Protein AF-A0A136HM02-F1 (afdb_monomer_lite)

Sequence (101 aa):
MSRTKRNQKPLNEQNREVMLSDSDINNIIVNGAQISLMKLRRARSTDAQLCYYAEIGVYLEVSLSRGAGITEETLKSLEEIHRIATHEYMDTRKLEAIADN

Radius of gyration: 21.46 Å; chains: 1; bounding box: 31×62×58 Å

Secondary structure (DSSP, 8-state):
----------HHHHT------HHHHHHHHHHHHHHHHHHHHH--SHHHHHHHHHHHHHHHHHHTSTTS---HHHHHHHHHHHHHHHHHHHHHHHHHHHHT-

Foldseek 3Di:
DDDPDPPDPPPVPPPPPPPCDLVNLLVVLLVQLVVLLVQLVVDPDLVSVVVSLVSLVVSLVVLVDPPSSRDPVSNVSSVVSNVVSVVSSVVVVVVVVVVVD

pLDDT: mean 84.57, std 17.79, range [38.09, 98.75]

Structure (mmCIF, N/CA/C/O backbone):
data_AF-A0A136HM02-F1
#
_entry.id   AF-A0A136HM02-F1
#
loop_
_atom_site.group_PDB
_atom_site.id
_atom_site.type_symbol
_atom_site.label_atom_id
_atom_site.label_alt_id
_atom_site.label_comp_id
_atom_site.label_asym_id
_atom_site.label_entity_id
_atom_site.label_seq_id
_atom_site.pdbx_PDB_ins_code
_atom_site.Cartn_x
_atom_site.Cartn_y
_atom_site.Cartn_z
_atom_site.occupancy
_atom_site.B_iso_or_equiv
_atom_site.auth_seq_id
_atom_site.auth_comp_id
_atom_site.auth_asym_id
_atom_site.auth_atom_id
_atom_site.pdbx_PDB_model_num
ATOM 1 N N . MET A 1 1 ? -15.406 -55.090 31.963 1.00 38.09 1 MET A N 1
ATOM 2 C CA . MET A 1 1 ? -14.536 -53.915 32.198 1.00 38.09 1 MET A CA 1
ATOM 3 C C . MET A 1 1 ? -14.415 -53.125 30.901 1.00 38.09 1 MET A C 1
ATOM 5 O O . MET A 1 1 ? -13.690 -53.552 30.014 1.00 38.09 1 MET A O 1
ATOM 9 N N . SER A 1 2 ? -15.179 -52.038 30.748 1.00 41.62 2 SER A N 1
ATOM 10 C CA . SER A 1 2 ? -15.193 -51.226 29.521 1.00 41.62 2 SER A CA 1
ATOM 11 C C . SER A 1 2 ? -14.287 -50.006 29.702 1.00 41.62 2 SER A C 1
ATOM 13 O O . SER A 1 2 ? -14.500 -49.206 30.611 1.00 41.62 2 SER A O 1
ATOM 15 N N . ARG A 1 3 ? -13.229 -49.896 28.889 1.00 48.31 3 ARG A N 1
ATOM 16 C CA . ARG A 1 3 ? -12.305 -48.750 28.879 1.00 48.31 3 ARG A CA 1
ATOM 17 C C . ARG A 1 3 ? -12.975 -47.590 28.143 1.00 48.31 3 ARG A C 1
ATOM 19 O O . ARG A 1 3 ? -12.990 -47.559 26.916 1.00 48.31 3 ARG A O 1
ATOM 26 N N . THR A 1 4 ? -13.504 -46.629 28.892 1.00 49.28 4 THR A N 1
ATOM 27 C CA . THR A 1 4 ? -13.985 -45.350 28.359 1.00 49.28 4 THR A CA 1
ATOM 28 C C . THR A 1 4 ? -12.823 -44.609 27.693 1.00 49.28 4 THR A C 1
ATOM 30 O O . THR A 1 4 ? -11.908 -44.128 28.366 1.00 49.28 4 THR A O 1
ATOM 33 N N . LYS A 1 5 ? -12.832 -44.536 26.356 1.00 49.72 5 LYS A N 1
ATOM 34 C CA . LYS A 1 5 ? -11.928 -43.676 25.585 1.00 49.72 5 LYS A CA 1
ATOM 35 C C . LYS A 1 5 ? -12.274 -42.221 25.910 1.00 49.72 5 LYS A C 1
ATOM 37 O O . LYS A 1 5 ? -13.334 -41.734 25.532 1.00 49.72 5 LYS A O 1
ATOM 42 N N . ARG A 1 6 ? -11.393 -41.537 26.642 1.00 54.59 6 ARG A N 1
ATOM 43 C CA . ARG A 1 6 ? -11.451 -40.082 26.812 1.00 54.59 6 ARG A CA 1
ATOM 44 C C . ARG A 1 6 ? -11.216 -39.444 25.442 1.00 54.59 6 ARG A C 1
ATOM 46 O O . ARG A 1 6 ? -10.116 -39.549 24.910 1.00 54.59 6 ARG A O 1
ATOM 53 N N . ASN A 1 7 ? -12.240 -38.790 24.897 1.00 55.88 7 ASN A N 1
ATOM 54 C CA . ASN A 1 7 ? -12.107 -37.829 23.802 1.00 55.88 7 ASN A CA 1
ATOM 55 C C . ASN A 1 7 ? -11.298 -36.628 24.311 1.00 55.88 7 ASN A C 1
ATOM 57 O O . ASN A 1 7 ? -11.856 -35.617 24.730 1.00 55.88 7 ASN A O 1
ATOM 61 N N . GLN A 1 8 ? -9.974 -36.756 24.338 1.00 58.56 8 GLN A N 1
ATOM 62 C CA . GLN A 1 8 ? -9.097 -35.601 24.459 1.00 58.56 8 GLN A CA 1
ATOM 63 C C . GLN A 1 8 ? -9.035 -34.957 23.077 1.00 58.56 8 GLN A C 1
ATOM 65 O O . GLN A 1 8 ? -8.455 -35.526 22.153 1.00 58.56 8 GLN A O 1
ATOM 70 N N . LYS A 1 9 ? -9.687 -33.798 22.926 1.00 56.78 9 LYS A N 1
ATOM 71 C CA . LYS A 1 9 ? -9.469 -32.930 21.765 1.00 56.78 9 LYS A CA 1
ATOM 72 C C . LYS A 1 9 ? -7.958 -32.679 21.628 1.00 56.78 9 LYS A C 1
ATOM 74 O O . LYS A 1 9 ? -7.297 -32.496 22.655 1.00 56.78 9 LYS A O 1
ATOM 79 N N . PRO A 1 10 ? -7.393 -32.703 20.411 1.00 59.25 10 PRO A N 1
ATOM 80 C CA . PRO A 1 10 ? -5.974 -32.438 20.216 1.00 59.25 10 PRO A CA 1
ATOM 81 C C . PRO A 1 10 ? -5.625 -31.039 20.748 1.00 59.25 10 PRO A C 1
ATOM 83 O O . PRO A 1 10 ? -6.377 -30.089 20.541 1.00 59.25 10 PRO A O 1
ATOM 86 N N . LEU A 1 11 ? -4.462 -30.901 21.398 1.00 56.66 11 LEU A N 1
ATOM 87 C CA . LEU A 1 11 ? -3.937 -29.635 21.955 1.00 56.66 11 LEU A CA 1
ATOM 88 C C . LEU A 1 11 ? -3.985 -28.458 20.955 1.00 56.66 11 LEU A C 1
ATOM 90 O O . LEU A 1 11 ? -4.084 -27.301 21.349 1.00 56.66 11 LEU A O 1
ATOM 94 N N . ASN A 1 12 ? -3.976 -28.759 19.653 1.00 58.25 12 ASN A N 1
ATOM 95 C CA . ASN A 1 12 ? -4.029 -27.803 18.545 1.00 58.25 12 ASN A CA 1
ATOM 96 C C . ASN A 1 12 ? -5.416 -27.142 18.317 1.00 58.25 12 ASN A C 1
ATOM 98 O O . ASN A 1 12 ? -5.570 -26.259 17.471 1.00 58.25 12 ASN A O 1
ATOM 102 N N . GLU A 1 13 ? -6.456 -27.584 19.027 1.00 56.28 13 GLU A N 1
ATOM 103 C CA . GLU A 1 13 ? -7.802 -26.987 18.981 1.00 56.28 13 GLU A CA 1
ATOM 104 C C . GLU A 1 13 ? -8.139 -26.160 20.226 1.00 56.28 13 GLU A C 1
ATOM 106 O O . GLU A 1 13 ? -9.068 -25.363 20.186 1.00 56.28 13 GLU A O 1
ATOM 111 N N . GLN A 1 14 ? -7.392 -26.3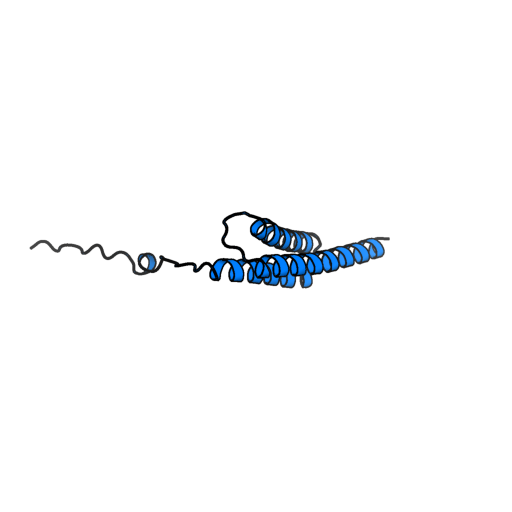18 21.324 1.00 56.47 14 GLN A N 1
ATOM 112 C CA . GLN A 1 14 ? -7.698 -25.669 22.606 1.00 56.47 14 GLN A CA 1
ATOM 113 C C . GLN A 1 14 ? -7.123 -24.248 22.734 1.00 56.47 14 GLN A C 1
ATOM 115 O O . GLN A 1 14 ? -7.588 -23.493 23.575 1.00 56.47 14 GLN A O 1
ATOM 120 N N . ASN A 1 15 ? -6.172 -23.866 21.874 1.00 53.47 15 ASN A N 1
ATOM 121 C CA . ASN A 1 15 ? -5.491 -22.561 21.899 1.00 53.47 15 ASN A CA 1
ATOM 122 C C . ASN A 1 15 ? -5.826 -21.670 20.688 1.00 53.47 15 ASN A C 1
ATOM 124 O O . ASN A 1 15 ? -5.026 -20.823 20.302 1.00 53.47 15 ASN A O 1
ATOM 128 N N . ARG A 1 16 ? -6.980 -21.877 20.039 1.00 55.88 16 ARG A N 1
ATOM 129 C CA . ARG A 1 16 ? -7.426 -21.057 18.895 1.00 55.88 16 ARG A CA 1
ATOM 130 C C . ARG A 1 16 ? -8.470 -20.001 19.258 1.00 55.88 16 ARG A C 1
ATOM 132 O O . ARG A 1 16 ? -9.188 -19.528 18.388 1.00 55.88 16 ARG A O 1
ATOM 139 N N . GLU A 1 17 ? -8.522 -19.581 20.516 1.00 54.69 17 GLU A N 1
ATOM 140 C CA . GLU A 1 17 ? -9.086 -18.272 20.846 1.00 54.69 17 GLU A CA 1
ATOM 141 C C . GLU A 1 17 ? -7.968 -17.239 20.722 1.00 54.69 17 GLU A C 1
ATOM 143 O O . GLU A 1 17 ? -7.263 -16.926 21.678 1.00 54.69 17 GLU A O 1
ATOM 148 N N . VAL A 1 18 ? -7.761 -16.739 19.502 1.00 55.84 18 VAL A N 1
ATOM 149 C CA . VAL A 1 18 ? -6.993 -15.507 19.320 1.00 55.84 18 VAL A CA 1
ATOM 150 C C . VAL A 1 18 ? -7.906 -14.386 19.809 1.00 55.84 18 VAL A C 1
ATOM 152 O O . VAL A 1 18 ? -8.781 -13.937 19.070 1.00 55.84 18 VAL A O 1
ATOM 155 N N . MET A 1 19 ? -7.752 -13.964 21.067 1.00 52.44 19 MET A N 1
ATOM 156 C CA . MET A 1 19 ? -8.251 -12.656 21.493 1.00 52.44 19 MET A CA 1
ATOM 157 C C . MET A 1 19 ? -7.425 -11.612 20.742 1.00 52.44 19 MET A C 1
ATOM 159 O O . MET A 1 19 ? -6.407 -11.151 21.247 1.00 52.44 19 MET A O 1
ATOM 163 N N . LEU A 1 20 ? -7.826 -11.301 19.508 1.00 54.62 20 LEU A N 1
ATOM 164 C CA . LEU A 1 20 ? -7.353 -10.108 18.823 1.00 54.62 20 LEU A CA 1
ATOM 165 C C . LEU A 1 20 ? -7.875 -8.936 19.648 1.00 54.62 20 LEU A C 1
ATOM 167 O O . LEU A 1 20 ? -9.076 -8.671 19.675 1.00 54.62 20 LEU A O 1
ATOM 171 N N . SER A 1 21 ? -6.988 -8.290 20.391 1.00 60.97 21 SER A N 1
ATOM 172 C CA . SER A 1 21 ? -7.283 -6.979 20.945 1.00 60.97 21 SER A CA 1
ATOM 173 C C . SER A 1 21 ? -7.497 -5.997 19.787 1.00 60.97 21 SER A C 1
ATOM 175 O O . SER A 1 21 ? -6.921 -6.169 18.712 1.00 60.97 21 SER A O 1
ATOM 177 N N . ASP A 1 22 ? -8.271 -4.929 19.988 1.00 57.44 22 ASP A N 1
ATOM 178 C CA . ASP A 1 22 ? -8.440 -3.873 18.971 1.00 57.44 22 ASP A CA 1
ATOM 179 C C . ASP A 1 22 ? -7.092 -3.250 18.531 1.00 57.44 22 ASP A C 1
ATOM 181 O O . ASP A 1 22 ? -6.971 -2.681 17.447 1.00 57.44 22 ASP A O 1
ATOM 185 N N . SER A 1 23 ? -6.031 -3.393 19.336 1.00 62.06 23 SER A N 1
ATOM 186 C CA . SER A 1 23 ? -4.669 -2.990 18.964 1.00 62.06 23 SER A CA 1
ATOM 187 C C . SER A 1 23 ? -4.043 -3.903 17.903 1.00 62.06 23 SER A C 1
ATOM 189 O O . SER A 1 23 ? -3.236 -3.433 17.098 1.00 62.06 23 SER A O 1
ATOM 191 N N . ASP A 1 24 ? -4.419 -5.181 17.856 1.00 80.50 24 ASP A N 1
ATOM 192 C CA . ASP A 1 24 ? -3.784 -6.161 16.977 1.00 80.50 24 ASP A CA 1
ATOM 193 C C . ASP A 1 24 ? -4.105 -5.891 15.512 1.00 80.50 24 ASP A C 1
ATOM 195 O O . ASP A 1 24 ? -3.204 -5.949 14.679 1.00 80.50 24 ASP A O 1
ATOM 199 N N . ILE A 1 25 ? -5.347 -5.517 15.181 1.00 89.44 25 ILE A N 1
ATOM 200 C CA . ILE A 1 25 ? -5.713 -5.233 13.786 1.00 89.44 25 ILE A CA 1
ATOM 201 C C . ILE A 1 25 ? -4.939 -4.036 13.228 1.00 89.44 25 ILE A C 1
ATOM 203 O O . ILE A 1 25 ? -4.399 -4.118 12.127 1.00 89.44 25 ILE A O 1
ATOM 207 N N . ASN A 1 26 ? -4.820 -2.964 14.014 1.00 92.75 26 ASN A N 1
ATOM 208 C CA . ASN A 1 26 ? -4.093 -1.752 13.650 1.00 92.75 26 ASN A CA 1
ATOM 209 C C . ASN A 1 26 ? -2.616 -2.062 13.360 1.00 92.75 26 ASN A C 1
ATOM 211 O O . ASN A 1 26 ? -2.091 -1.706 12.304 1.00 92.75 26 ASN A O 1
ATOM 215 N N . ASN A 1 27 ? -1.975 -2.832 14.242 1.00 93.62 27 ASN A N 1
ATOM 216 C CA . ASN A 1 27 ? -0.598 -3.277 14.045 1.00 93.62 27 ASN A CA 1
ATOM 217 C C . ASN A 1 27 ? -0.455 -4.201 12.825 1.00 93.62 27 ASN A C 1
ATOM 219 O O . ASN A 1 27 ? 0.484 -4.052 12.046 1.00 93.62 27 ASN A O 1
ATOM 223 N N . ILE A 1 28 ? -1.377 -5.150 12.633 1.00 93.38 28 ILE A N 1
ATOM 224 C CA . ILE A 1 28 ? -1.340 -6.110 11.520 1.00 93.38 28 ILE A CA 1
ATOM 225 C C . ILE A 1 28 ? -1.384 -5.387 10.173 1.00 93.38 28 ILE A C 1
ATOM 227 O O . ILE A 1 28 ? -0.567 -5.693 9.301 1.00 93.38 28 ILE A O 1
ATOM 231 N N . ILE A 1 29 ? -2.297 -4.429 9.992 1.00 95.12 29 ILE A N 1
ATOM 232 C CA . ILE A 1 29 ? -2.456 -3.760 8.694 1.00 95.12 29 ILE A CA 1
ATOM 233 C C . ILE A 1 29 ? -1.314 -2.786 8.398 1.00 95.12 29 ILE A C 1
ATOM 235 O O . ILE A 1 29 ? -0.832 -2.760 7.266 1.00 95.12 29 ILE A O 1
ATOM 239 N N . VAL A 1 30 ? -0.808 -2.057 9.402 1.00 97.25 30 VAL A N 1
ATOM 240 C CA . VAL A 1 30 ? 0.368 -1.185 9.225 1.00 97.25 30 VAL A CA 1
ATOM 241 C C . VAL A 1 30 ? 1.598 -2.015 8.876 1.00 97.25 30 VAL A C 1
ATOM 243 O O . VAL A 1 30 ? 2.291 -1.712 7.904 1.00 97.25 30 VAL A O 1
ATOM 246 N N . ASN A 1 31 ? 1.847 -3.102 9.611 1.00 97.38 31 ASN A N 1
ATOM 247 C CA . ASN A 1 31 ? 2.977 -3.989 9.338 1.00 97.38 31 ASN A CA 1
ATOM 248 C C . ASN A 1 31 ? 2.854 -4.644 7.955 1.00 97.38 31 ASN A C 1
ATOM 250 O O . ASN A 1 31 ? 3.843 -4.735 7.228 1.00 97.38 31 ASN A O 1
ATOM 254 N N . GLY A 1 32 ? 1.646 -5.064 7.566 1.00 97.75 32 GLY A N 1
ATOM 255 C CA . GLY A 1 32 ? 1.363 -5.585 6.230 1.00 97.75 32 GLY A CA 1
ATOM 256 C C . GLY A 1 32 ? 1.727 -4.582 5.134 1.00 97.75 32 GLY A C 1
ATOM 257 O O . GLY A 1 32 ? 2.513 -4.905 4.242 1.00 97.75 32 GLY A O 1
ATOM 258 N N . ALA A 1 33 ? 1.257 -3.339 5.257 1.00 98.50 33 ALA A N 1
ATOM 259 C CA . ALA A 1 33 ? 1.557 -2.275 4.303 1.00 98.50 33 ALA A CA 1
ATOM 260 C C . ALA A 1 33 ? 3.062 -1.956 4.231 1.00 98.50 33 ALA A C 1
ATOM 262 O O . ALA A 1 33 ? 3.613 -1.795 3.141 1.00 98.50 33 ALA A O 1
ATOM 263 N N . GLN A 1 34 ? 3.762 -1.934 5.370 1.00 98.56 34 GLN A N 1
ATOM 264 C CA . GLN A 1 34 ? 5.218 -1.754 5.409 1.00 98.56 34 GLN A CA 1
ATOM 265 C C . GLN A 1 34 ? 5.969 -2.903 4.721 1.00 98.56 34 GLN A C 1
ATOM 267 O O . GLN A 1 34 ? 6.946 -2.665 4.006 1.00 98.56 34 GLN A O 1
ATOM 272 N N . ILE A 1 35 ? 5.521 -4.149 4.901 1.00 98.62 35 ILE A N 1
ATOM 273 C CA . ILE A 1 35 ? 6.101 -5.312 4.221 1.00 98.62 35 ILE A CA 1
ATOM 274 C C . ILE A 1 35 ? 5.897 -5.205 2.710 1.00 98.62 35 ILE A C 1
ATOM 276 O O . ILE A 1 35 ? 6.864 -5.382 1.965 1.00 98.62 35 ILE A O 1
ATOM 280 N N . SER A 1 36 ? 4.687 -4.886 2.247 1.00 98.69 36 SER A N 1
ATOM 281 C CA . SER A 1 36 ? 4.420 -4.700 0.817 1.00 98.69 36 SER A CA 1
ATOM 282 C C . SER A 1 36 ? 5.230 -3.532 0.241 1.00 98.69 36 SER A C 1
ATOM 284 O O . SER A 1 36 ? 5.804 -3.682 -0.835 1.00 98.69 36 SER A O 1
ATOM 286 N N . LEU A 1 37 ? 5.434 -2.435 0.983 1.00 98.75 37 LEU A N 1
ATOM 287 C CA . LEU A 1 37 ? 6.334 -1.344 0.572 1.00 98.75 37 LEU A CA 1
ATOM 288 C C . LEU A 1 37 ? 7.793 -1.809 0.438 1.00 98.75 37 LEU A C 1
ATOM 290 O O . LEU A 1 37 ? 8.466 -1.507 -0.548 1.00 98.75 37 LEU A O 1
ATOM 294 N N . MET A 1 38 ? 8.302 -2.590 1.393 1.00 98.56 38 MET A N 1
ATOM 295 C CA . MET A 1 38 ? 9.645 -3.169 1.276 1.00 98.56 38 MET A CA 1
ATOM 296 C C . MET A 1 38 ? 9.772 -4.097 0.063 1.00 98.56 38 MET A C 1
ATOM 298 O O . MET A 1 38 ? 10.834 -4.146 -0.562 1.00 98.56 38 MET A O 1
ATOM 302 N N . LYS A 1 39 ? 8.712 -4.841 -0.271 1.00 98.38 39 LYS A N 1
ATOM 303 C CA . LYS A 1 39 ? 8.686 -5.705 -1.454 1.00 98.38 39 LYS A CA 1
ATOM 304 C C . LYS A 1 39 ? 8.619 -4.895 -2.749 1.00 98.38 39 LYS A C 1
ATOM 306 O O . LYS A 1 39 ? 9.372 -5.219 -3.663 1.00 98.38 39 LYS A O 1
ATOM 311 N N . LEU A 1 40 ? 7.825 -3.822 -2.798 1.00 98.19 40 LEU A N 1
ATOM 312 C CA . LEU A 1 40 ? 7.769 -2.875 -3.918 1.00 98.19 40 LEU A CA 1
ATOM 313 C C . LEU A 1 40 ? 9.169 -2.349 -4.254 1.00 98.19 40 LEU A C 1
ATOM 315 O O . LEU A 1 40 ? 9.630 -2.506 -5.381 1.00 98.19 40 LEU A O 1
ATOM 319 N N . ARG A 1 41 ? 9.895 -1.850 -3.247 1.00 97.38 41 ARG A N 1
ATOM 320 C CA . ARG A 1 41 ? 11.270 -1.330 -3.385 1.00 97.38 41 ARG A CA 1
ATOM 321 C C . ARG A 1 41 ? 12.278 -2.340 -3.928 1.00 97.38 41 ARG A C 1
ATOM 323 O O . ARG A 1 41 ? 13.296 -1.961 -4.498 1.00 97.38 41 ARG A O 1
ATOM 330 N N . ARG A 1 42 ? 12.047 -3.633 -3.689 1.00 96.94 42 ARG A N 1
ATOM 331 C CA . ARG A 1 42 ? 12.950 -4.720 -4.104 1.00 96.94 42 ARG A CA 1
ATOM 332 C C . ARG A 1 42 ? 12.533 -5.370 -5.419 1.00 96.94 42 ARG A C 1
ATOM 334 O O . ARG A 1 42 ? 13.329 -6.108 -6.002 1.00 96.94 42 ARG A O 1
ATOM 341 N N . ALA A 1 43 ? 11.299 -5.152 -5.861 1.00 97.00 43 ALA A N 1
ATOM 342 C CA . ALA A 1 43 ? 10.763 -5.766 -7.058 1.00 97.00 43 ALA A CA 1
ATOM 343 C C . ALA A 1 43 ? 11.458 -5.210 -8.305 1.00 97.00 43 ALA A C 1
ATOM 345 O O . ALA A 1 43 ? 11.597 -4.001 -8.475 1.00 97.00 43 ALA A O 1
ATOM 346 N N . ARG A 1 44 ? 11.893 -6.122 -9.181 1.00 90.88 44 ARG A N 1
ATOM 347 C CA . ARG A 1 44 ? 12.559 -5.784 -10.449 1.00 90.88 44 ARG A CA 1
ATOM 348 C C . ARG A 1 44 ? 11.666 -5.926 -11.672 1.00 90.88 44 ARG A C 1
ATOM 350 O O . ARG A 1 44 ? 12.031 -5.427 -12.725 1.00 90.88 44 ARG A O 1
ATOM 357 N N . SER A 1 45 ? 10.548 -6.639 -11.550 1.00 93.69 45 SER A N 1
ATOM 358 C CA . SER A 1 45 ? 9.562 -6.736 -12.620 1.00 93.69 45 SER A CA 1
ATOM 359 C C . SER A 1 45 ? 8.422 -5.758 -12.380 1.00 93.69 45 SER A C 1
ATOM 361 O O . SER A 1 45 ? 7.957 -5.592 -11.248 1.00 93.69 45 SER A O 1
ATOM 363 N N . THR A 1 46 ? 7.945 -5.175 -13.473 1.00 91.12 46 THR A N 1
ATOM 364 C CA . THR A 1 46 ? 6.772 -4.302 -13.516 1.00 91.12 46 THR A CA 1
ATOM 365 C C . THR A 1 46 ? 5.555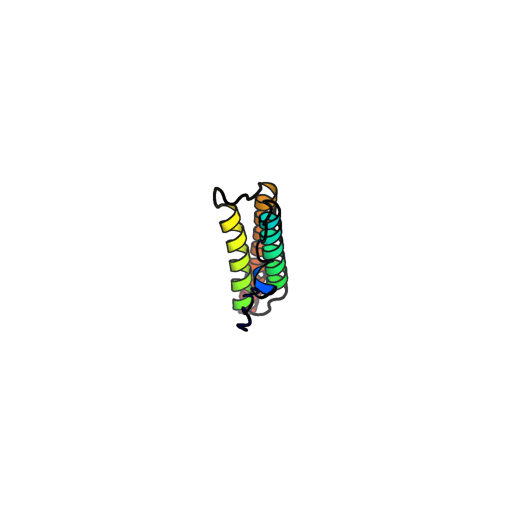 -4.926 -12.847 1.00 91.12 46 THR A C 1
ATOM 367 O O . THR A 1 46 ? 4.928 -4.292 -12.002 1.00 91.12 46 THR A O 1
ATOM 370 N N . ASP A 1 47 ? 5.258 -6.188 -13.160 1.00 95.19 47 ASP A N 1
ATOM 371 C CA . ASP A 1 47 ? 4.085 -6.873 -12.614 1.00 95.19 47 ASP A CA 1
ATOM 372 C C . ASP A 1 47 ? 4.190 -7.059 -11.100 1.00 95.19 47 ASP A C 1
ATOM 374 O O . ASP A 1 47 ? 3.222 -6.838 -10.378 1.00 95.19 47 ASP A O 1
ATOM 378 N N . ALA A 1 48 ? 5.377 -7.405 -10.586 1.00 97.00 48 ALA A N 1
ATOM 379 C CA . ALA A 1 48 ? 5.568 -7.540 -9.146 1.00 97.00 48 ALA A CA 1
ATOM 380 C C . ALA A 1 48 ? 5.433 -6.185 -8.441 1.00 97.00 48 ALA A C 1
ATOM 382 O O . ALA A 1 48 ? 4.809 -6.110 -7.385 1.00 97.00 48 ALA A O 1
ATOM 383 N N . GLN A 1 49 ? 5.976 -5.116 -9.030 1.00 96.94 49 GLN A N 1
ATOM 384 C CA . GLN A 1 49 ? 5.798 -3.763 -8.506 1.00 96.94 49 GLN A CA 1
ATOM 385 C C . GLN A 1 49 ? 4.319 -3.368 -8.471 1.00 96.94 49 GLN A C 1
ATOM 387 O O . GLN A 1 49 ? 3.846 -2.894 -7.442 1.00 96.94 49 GLN A O 1
ATOM 392 N N . LEU A 1 50 ? 3.574 -3.622 -9.550 1.00 96.75 50 LEU A N 1
ATOM 393 C CA . LEU A 1 50 ? 2.139 -3.350 -9.608 1.00 96.75 50 LEU A CA 1
ATOM 394 C C . LEU A 1 50 ? 1.371 -4.143 -8.540 1.00 96.75 50 LEU A C 1
ATOM 396 O O . LEU A 1 50 ? 0.539 -3.565 -7.845 1.00 96.75 50 LEU A O 1
ATOM 400 N N . CYS A 1 51 ? 1.678 -5.431 -8.362 1.00 98.25 51 CYS A N 1
ATOM 401 C CA . CYS A 1 51 ? 1.058 -6.261 -7.330 1.00 98.25 51 CYS A CA 1
ATOM 402 C C . CYS A 1 51 ? 1.299 -5.704 -5.922 1.00 98.25 51 CYS A C 1
ATOM 404 O O . CYS A 1 51 ? 0.347 -5.532 -5.166 1.00 98.25 51 CYS A O 1
ATOM 406 N N . TYR A 1 52 ? 2.545 -5.377 -5.566 1.00 98.50 52 TYR A N 1
ATOM 407 C CA . TYR A 1 52 ? 2.849 -4.850 -4.231 1.00 98.50 52 TYR A CA 1
ATOM 408 C C . TYR A 1 52 ? 2.290 -3.443 -4.010 1.00 98.50 52 TYR A C 1
ATOM 410 O O . TYR A 1 52 ? 1.860 -3.128 -2.904 1.00 98.50 52 TYR A O 1
ATOM 418 N N . TYR A 1 53 ? 2.247 -2.611 -5.052 1.00 98.44 53 TYR A N 1
ATOM 419 C CA . TYR A 1 53 ? 1.564 -1.323 -4.995 1.00 98.44 53 TYR A CA 1
ATOM 420 C C . TYR A 1 53 ? 0.057 -1.498 -4.743 1.00 98.44 53 TYR A C 1
ATOM 422 O O . TYR A 1 53 ? -0.498 -0.855 -3.853 1.00 98.44 53 TYR A O 1
ATOM 430 N N . ALA A 1 54 ? -0.592 -2.425 -5.454 1.00 98.38 54 ALA A N 1
ATOM 431 C CA . ALA A 1 54 ? -2.005 -2.737 -5.257 1.00 98.38 54 ALA A CA 1
ATOM 432 C C . ALA A 1 54 ? -2.292 -3.298 -3.852 1.00 98.38 54 ALA A C 1
ATOM 434 O O . ALA A 1 54 ? -3.262 -2.882 -3.223 1.00 98.38 54 ALA A O 1
ATOM 435 N N . GLU A 1 55 ? -1.437 -4.181 -3.321 1.00 98.19 55 GLU A N 1
ATOM 436 C CA . GLU A 1 55 ? -1.540 -4.679 -1.938 1.00 98.19 55 GLU A CA 1
ATOM 437 C C . GLU A 1 55 ? -1.526 -3.536 -0.910 1.00 98.19 55 GLU A C 1
ATOM 439 O O . GLU A 1 55 ? -2.324 -3.541 0.025 1.00 98.19 55 GLU A O 1
ATOM 444 N N . ILE A 1 56 ? -0.665 -2.528 -1.093 1.00 98.62 56 ILE A N 1
ATOM 445 C CA . ILE A 1 56 ? -0.629 -1.342 -0.221 1.00 98.62 56 ILE A CA 1
ATOM 446 C C . ILE A 1 56 ? -1.961 -0.582 -0.284 1.00 98.62 56 ILE A C 1
ATOM 448 O O . ILE A 1 56 ? -2.485 -0.183 0.757 1.00 98.62 56 ILE A O 1
ATOM 452 N N . GLY A 1 57 ? -2.536 -0.433 -1.481 1.00 98.00 57 GLY A N 1
ATOM 453 C CA . GLY A 1 57 ? -3.862 0.161 -1.670 1.00 98.00 57 GLY A CA 1
ATOM 454 C C . GLY A 1 57 ? -4.973 -0.592 -0.929 1.00 98.00 57 GLY A C 1
ATOM 455 O O . GLY A 1 57 ? -5.851 0.037 -0.346 1.00 98.00 57 GLY A O 1
ATOM 456 N N . VAL A 1 58 ? -4.903 -1.927 -0.863 1.00 97.25 58 VAL A N 1
ATOM 457 C CA . VAL A 1 58 ? -5.874 -2.742 -0.110 1.00 97.25 58 VAL A CA 1
ATOM 458 C C . VAL A 1 58 ? -5.844 -2.417 1.384 1.00 97.25 58 VAL A C 1
ATOM 460 O O . VAL A 1 58 ? -6.904 -2.285 1.992 1.00 97.25 58 VAL A O 1
ATOM 463 N N . TYR A 1 59 ? -4.664 -2.250 1.990 1.00 97.50 59 TYR A N 1
ATOM 464 C CA . TYR A 1 59 ? -4.581 -1.889 3.410 1.00 97.50 59 TYR A CA 1
ATOM 465 C C . TYR A 1 59 ? -5.203 -0.516 3.699 1.00 97.50 59 TYR A C 1
ATOM 467 O O . TYR A 1 59 ? -5.884 -0.367 4.714 1.00 97.50 59 TYR A O 1
ATOM 475 N N . LEU A 1 60 ? -5.015 0.460 2.802 1.00 97.19 60 LEU A N 1
ATOM 476 C CA . LEU A 1 60 ? -5.655 1.774 2.905 1.00 97.19 60 LEU A CA 1
ATOM 477 C C . LEU A 1 60 ? -7.182 1.682 2.746 1.00 97.19 60 LEU A C 1
ATOM 479 O O . LEU A 1 60 ? -7.912 2.294 3.510 1.00 97.19 60 LEU A O 1
ATOM 483 N N . GLU A 1 61 ? -7.696 0.882 1.815 1.00 94.69 61 GLU A N 1
ATOM 484 C CA . GLU A 1 61 ? -9.151 0.721 1.660 1.00 94.69 61 GLU A CA 1
ATOM 485 C C . GLU A 1 61 ? -9.790 0.074 2.903 1.00 94.69 61 GLU A C 1
ATOM 487 O O . GLU A 1 61 ? -10.849 0.490 3.381 1.00 94.69 61 GLU A O 1
ATOM 492 N N . VAL A 1 62 ? -9.111 -0.916 3.492 1.00 90.69 62 VAL A N 1
ATOM 493 C CA . VAL A 1 62 ? -9.557 -1.541 4.744 1.00 90.69 62 VAL A CA 1
ATOM 494 C C . VAL A 1 62 ? -9.607 -0.519 5.881 1.00 90.69 62 VAL A C 1
ATOM 496 O O . VAL A 1 62 ? -10.548 -0.554 6.674 1.00 90.69 62 VAL A O 1
ATOM 499 N N . SER A 1 63 ? -8.659 0.423 5.956 1.00 90.31 63 SER A N 1
ATOM 500 C CA . SER A 1 63 ? -8.667 1.443 7.013 1.00 90.31 63 SER A CA 1
ATOM 501 C C . SER A 1 63 ? -9.819 2.443 6.904 1.00 90.31 63 SER A C 1
ATOM 503 O O . SER A 1 63 ? -10.215 3.021 7.915 1.00 90.31 63 SER A O 1
ATOM 505 N N . LEU A 1 64 ? -10.421 2.583 5.719 1.00 88.75 64 LEU A N 1
ATOM 506 C CA . LEU A 1 64 ? -11.614 3.403 5.489 1.00 88.75 64 LEU A CA 1
ATOM 507 C C . LEU A 1 64 ? -12.923 2.690 5.877 1.00 88.75 64 LEU A C 1
ATOM 509 O O . LEU A 1 64 ? -13.987 3.318 5.941 1.00 88.75 64 LEU A O 1
ATOM 513 N N . SER A 1 65 ? -12.871 1.387 6.164 1.00 86.31 65 SER A N 1
ATOM 514 C CA . SER A 1 65 ? -14.052 0.599 6.517 1.00 86.31 65 SER A CA 1
ATOM 515 C C . SER A 1 65 ? -14.570 0.949 7.917 1.00 86.31 65 SER A C 1
ATOM 517 O O . SER A 1 65 ? -13.895 0.773 8.934 1.00 86.31 65 SER A O 1
ATOM 519 N N . ARG A 1 66 ? -15.824 1.413 7.995 1.00 78.12 66 ARG A N 1
ATOM 520 C CA . ARG A 1 66 ? -16.476 1.751 9.272 1.00 78.12 66 ARG A CA 1
ATOM 521 C C . ARG A 1 66 ? -16.665 0.506 10.143 1.00 78.12 66 ARG A C 1
ATOM 523 O O . ARG A 1 66 ? -17.165 -0.510 9.673 1.00 78.12 66 ARG A O 1
ATOM 530 N N . GLY A 1 67 ? -16.346 0.623 11.433 1.00 79.56 67 GLY A N 1
ATOM 531 C CA . GLY A 1 67 ? -16.591 -0.431 12.427 1.00 79.56 67 GLY A CA 1
ATOM 532 C C . GLY A 1 67 ? -15.503 -1.505 12.530 1.00 79.56 67 GLY A C 1
ATOM 533 O O . GLY A 1 67 ? -15.658 -2.423 13.325 1.00 79.56 67 GLY A O 1
ATOM 534 N N . ALA A 1 68 ? -14.395 -1.381 11.790 1.00 82.00 68 ALA A N 1
ATOM 535 C CA . ALA A 1 68 ? -13.269 -2.321 11.838 1.00 82.00 68 ALA A CA 1
ATOM 536 C C . ALA A 1 68 ? -12.276 -2.071 12.998 1.00 82.00 68 ALA A C 1
ATOM 538 O O . ALA A 1 68 ? -11.238 -2.722 13.066 1.00 82.00 68 ALA A O 1
ATOM 539 N N . GLY A 1 69 ? -12.564 -1.117 13.893 1.00 87.62 69 GLY A N 1
ATOM 540 C CA . GLY A 1 69 ? -11.675 -0.779 15.014 1.00 87.62 69 GLY A CA 1
ATOM 541 C C . GLY A 1 69 ? -10.376 -0.073 14.599 1.00 87.62 69 GLY A C 1
ATOM 542 O O . GLY A 1 69 ? -9.414 -0.058 15.363 1.00 87.62 69 GLY A O 1
ATOM 543 N N . ILE A 1 70 ? -10.326 0.506 13.394 1.00 92.00 70 ILE A N 1
ATOM 544 C CA . ILE A 1 70 ? -9.131 1.187 12.887 1.00 92.00 70 ILE A CA 1
ATOM 545 C C . ILE A 1 70 ? -9.008 2.582 13.495 1.00 92.00 70 ILE A C 1
ATOM 547 O O . ILE A 1 70 ? -9.954 3.371 13.478 1.00 92.00 70 ILE A O 1
ATOM 551 N N . THR A 1 71 ? -7.836 2.880 14.050 1.00 92.50 71 THR A N 1
ATOM 552 C CA . THR A 1 71 ? -7.538 4.172 14.668 1.00 92.50 71 THR A CA 1
ATOM 553 C C . THR A 1 71 ? -7.167 5.217 13.619 1.00 92.50 71 THR A C 1
ATOM 555 O O . THR A 1 71 ? -6.657 4.906 12.542 1.00 92.50 71 THR A O 1
ATOM 558 N N . GLU A 1 72 ? -7.364 6.493 13.953 1.00 92.62 72 GLU A N 1
ATOM 559 C CA . GLU A 1 72 ? -6.947 7.609 13.094 1.00 92.62 72 GLU A CA 1
ATOM 560 C C . GLU A 1 72 ? -5.425 7.623 12.858 1.00 92.62 72 GLU A C 1
ATOM 562 O O . GLU A 1 72 ? -4.962 7.962 11.771 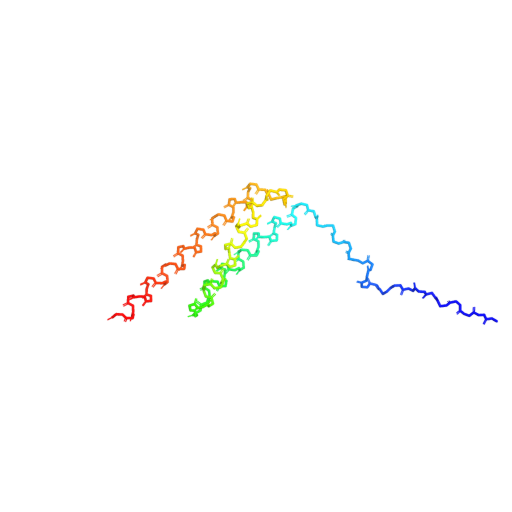1.00 92.62 72 GLU A O 1
ATOM 567 N N . GLU A 1 73 ? -4.635 7.214 13.854 1.00 94.44 73 GLU A N 1
ATOM 568 C CA . GLU A 1 73 ? -3.181 7.061 13.726 1.00 94.44 73 GLU A CA 1
ATOM 569 C C . GLU A 1 73 ? -2.810 6.007 12.675 1.00 94.44 73 GLU A C 1
ATOM 571 O O . GLU A 1 73 ? -1.915 6.224 11.853 1.00 94.44 73 GLU A O 1
ATOM 576 N N . THR A 1 74 ? -3.534 4.889 12.656 1.00 95.62 74 THR A N 1
ATOM 577 C CA . THR A 1 74 ? -3.339 3.836 11.660 1.00 95.62 74 THR A CA 1
ATOM 578 C C . THR A 1 74 ? -3.740 4.305 10.270 1.00 95.62 74 THR A C 1
ATOM 580 O O . THR A 1 74 ? -2.996 4.073 9.319 1.00 95.62 74 THR A O 1
ATOM 583 N N . LEU A 1 75 ? -4.865 5.017 10.146 1.00 95.75 75 LEU A N 1
ATOM 584 C CA . LEU A 1 75 ? -5.285 5.616 8.879 1.00 95.75 75 LEU A CA 1
ATOM 585 C C . LEU A 1 75 ? -4.197 6.544 8.321 1.00 95.75 75 LEU A C 1
ATOM 587 O O . LEU A 1 75 ? -3.747 6.334 7.198 1.00 95.75 75 LEU A O 1
ATOM 591 N N . LYS A 1 76 ? -3.698 7.491 9.126 1.00 97.69 76 LYS A N 1
ATOM 592 C CA . LYS A 1 76 ? -2.615 8.409 8.724 1.00 97.69 76 LYS A CA 1
ATOM 593 C C . LYS A 1 76 ? -1.338 7.669 8.333 1.00 97.69 76 LYS A C 1
ATOM 595 O O . LYS A 1 76 ? -0.682 8.027 7.358 1.00 97.69 76 LYS A O 1
ATOM 600 N N . SER A 1 77 ? -0.989 6.622 9.079 1.00 97.81 77 SER A N 1
ATOM 601 C CA . SER A 1 77 ? 0.176 5.790 8.765 1.00 97.81 77 SER A CA 1
ATOM 602 C C . SER A 1 77 ? 0.029 5.112 7.400 1.00 97.81 77 SER A C 1
ATOM 604 O O . SER A 1 77 ? 0.974 5.089 6.614 1.00 97.81 77 SER A O 1
ATOM 606 N N . LEU A 1 78 ? -1.159 4.588 7.094 1.00 98.12 78 LEU A N 1
ATOM 607 C CA . LEU A 1 78 ? -1.448 3.936 5.817 1.00 98.12 78 LEU A CA 1
ATOM 608 C C . LEU A 1 78 ? -1.523 4.928 4.652 1.00 98.12 78 LEU A C 1
ATOM 610 O O . LEU A 1 78 ? -1.031 4.611 3.570 1.00 98.12 78 LEU A O 1
ATOM 614 N N . GLU A 1 79 ? -2.062 6.129 4.867 1.00 98.25 79 GLU A N 1
ATOM 615 C CA . GLU A 1 79 ? -2.031 7.218 3.882 1.00 98.25 79 GLU A CA 1
ATOM 616 C C . GLU A 1 79 ? -0.592 7.589 3.510 1.00 98.25 79 GLU A C 1
ATOM 618 O O . GLU A 1 79 ? -0.264 7.687 2.325 1.00 98.25 79 GLU A O 1
ATOM 623 N N . GLU A 1 80 ? 0.291 7.735 4.501 1.00 98.69 80 GLU A N 1
ATOM 624 C CA . GLU A 1 80 ? 1.697 8.063 4.259 1.00 98.69 80 GLU A CA 1
ATOM 625 C C . GLU A 1 80 ? 2.435 6.927 3.538 1.00 98.69 80 GLU A C 1
ATOM 627 O O . GLU A 1 80 ? 3.154 7.175 2.567 1.00 98.69 80 GLU A O 1
ATOM 632 N N . ILE A 1 81 ? 2.219 5.670 3.945 1.00 98.69 81 ILE A N 1
ATOM 633 C CA . ILE A 1 81 ? 2.793 4.507 3.251 1.00 98.69 81 ILE A CA 1
ATOM 634 C C . ILE A 1 81 ? 2.317 4.464 1.794 1.00 98.69 81 ILE A C 1
ATOM 636 O O . ILE A 1 81 ? 3.134 4.284 0.889 1.00 98.69 81 ILE A O 1
ATOM 640 N N . HIS A 1 82 ? 1.022 4.671 1.548 1.00 98.62 82 HIS A N 1
ATOM 641 C CA . HIS A 1 82 ? 0.461 4.694 0.200 1.00 98.62 82 HIS A CA 1
ATOM 642 C C . HIS A 1 82 ? 1.012 5.859 -0.639 1.00 98.62 82 HIS A C 1
ATOM 644 O O . HIS A 1 82 ? 1.322 5.681 -1.821 1.00 98.62 82 HIS A O 1
ATOM 650 N N . ARG A 1 83 ? 1.197 7.043 -0.041 1.00 98.62 83 ARG A N 1
ATOM 651 C CA . ARG A 1 83 ? 1.811 8.206 -0.699 1.00 98.62 83 ARG A CA 1
ATOM 652 C C . ARG A 1 83 ? 3.246 7.909 -1.135 1.00 98.62 83 ARG A C 1
ATOM 654 O O . ARG A 1 83 ? 3.594 8.168 -2.287 1.00 98.62 83 ARG A O 1
ATOM 661 N N . ILE A 1 84 ? 4.059 7.341 -0.241 1.00 98.62 84 ILE A N 1
ATOM 662 C CA . ILE A 1 84 ? 5.439 6.929 -0.541 1.00 98.62 84 ILE A CA 1
ATOM 663 C C . ILE A 1 84 ? 5.446 5.885 -1.662 1.00 98.62 84 ILE A C 1
ATOM 665 O O . ILE A 1 84 ? 6.162 6.052 -2.647 1.00 98.62 84 ILE A O 1
ATOM 669 N N . ALA A 1 85 ? 4.612 4.848 -1.550 1.00 98.38 85 ALA A N 1
ATOM 670 C CA . ALA A 1 85 ? 4.513 3.790 -2.550 1.00 98.38 85 ALA A CA 1
ATOM 671 C C . ALA A 1 85 ? 4.119 4.328 -3.932 1.00 98.38 85 ALA A C 1
ATOM 673 O O . ALA A 1 85 ? 4.703 3.935 -4.938 1.00 98.38 85 ALA A O 1
ATOM 674 N N . THR A 1 86 ? 3.163 5.262 -3.977 1.00 98.25 86 THR A N 1
ATOM 675 C CA . THR A 1 86 ? 2.731 5.916 -5.219 1.00 98.25 86 THR A CA 1
ATOM 676 C C . THR A 1 86 ? 3.890 6.663 -5.864 1.00 98.25 86 THR A C 1
ATOM 678 O O . THR A 1 86 ? 4.116 6.521 -7.063 1.00 98.25 86 THR A O 1
ATOM 681 N N . HIS A 1 87 ? 4.653 7.427 -5.081 1.00 97.81 87 HIS A N 1
ATOM 682 C CA . HIS A 1 87 ? 5.802 8.158 -5.603 1.00 97.81 87 HIS A CA 1
ATOM 683 C C . HIS A 1 87 ? 6.877 7.211 -6.158 1.00 97.81 87 HIS A C 1
ATOM 685 O O . HIS A 1 87 ? 7.271 7.356 -7.312 1.00 97.81 87 HIS A O 1
ATOM 691 N N . GLU A 1 88 ? 7.282 6.196 -5.388 1.00 96.25 88 GLU A N 1
ATOM 692 C CA . GLU A 1 88 ? 8.315 5.234 -5.799 1.00 96.25 88 GLU A CA 1
ATOM 693 C C . GLU A 1 88 ? 7.904 4.416 -7.036 1.00 96.25 88 GLU A C 1
ATOM 695 O O . GLU A 1 88 ? 8.709 4.205 -7.951 1.00 96.25 88 GLU A O 1
ATOM 700 N N . TYR A 1 89 ? 6.643 3.977 -7.09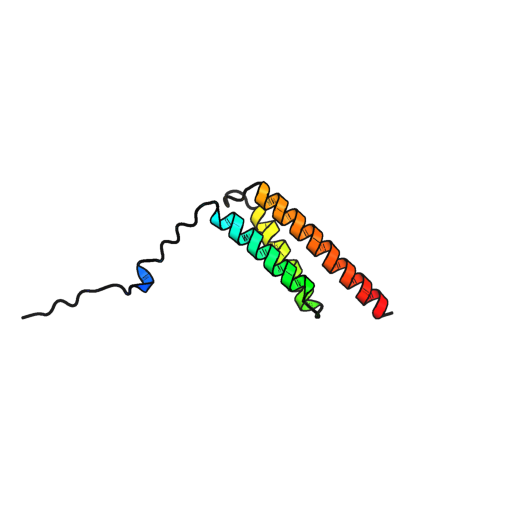6 1.00 96.38 89 TYR A N 1
ATOM 701 C CA . TYR A 1 89 ? 6.113 3.245 -8.245 1.00 96.38 89 TYR A CA 1
ATOM 702 C C . TYR A 1 89 ? 6.114 4.117 -9.507 1.00 96.38 89 TYR A C 1
ATOM 704 O O . TYR A 1 89 ? 6.637 3.701 -10.543 1.00 96.38 89 TYR A O 1
ATOM 712 N N . MET A 1 90 ? 5.582 5.341 -9.422 1.00 95.06 90 MET A N 1
ATOM 713 C CA . MET A 1 90 ? 5.475 6.248 -10.570 1.00 95.06 90 MET A CA 1
ATOM 714 C C . MET A 1 90 ? 6.838 6.734 -11.069 1.00 95.06 90 MET A C 1
ATOM 716 O O . MET A 1 90 ? 7.045 6.814 -12.280 1.00 95.06 90 MET A O 1
ATOM 720 N N . ASP A 1 91 ? 7.788 7.001 -10.171 1.00 93.88 91 ASP A N 1
ATOM 721 C CA . ASP A 1 91 ? 9.155 7.365 -10.553 1.00 93.88 91 ASP A CA 1
ATOM 722 C C . ASP A 1 91 ? 9.829 6.237 -11.340 1.00 93.88 91 ASP A C 1
ATOM 724 O O . ASP A 1 91 ? 10.455 6.484 -12.374 1.00 93.88 91 ASP A O 1
ATOM 728 N N . THR A 1 92 ? 9.627 4.987 -10.916 1.00 90.69 92 THR A N 1
ATOM 729 C CA . THR A 1 92 ? 10.138 3.823 -11.648 1.00 90.69 92 THR A CA 1
ATOM 730 C C . THR A 1 92 ? 9.502 3.713 -13.036 1.00 90.69 92 THR A C 1
ATOM 732 O O . THR A 1 92 ? 10.219 3.545 -14.021 1.00 90.69 92 THR A O 1
ATOM 735 N N . ARG A 1 93 ? 8.175 3.897 -13.152 1.00 89.31 93 ARG A N 1
ATOM 736 C CA . ARG A 1 93 ? 7.473 3.915 -14.454 1.00 89.31 93 ARG A CA 1
ATOM 737 C C . ARG A 1 93 ? 8.019 5.001 -15.383 1.00 89.31 93 ARG A C 1
ATOM 739 O O . ARG A 1 93 ? 8.188 4.766 -16.57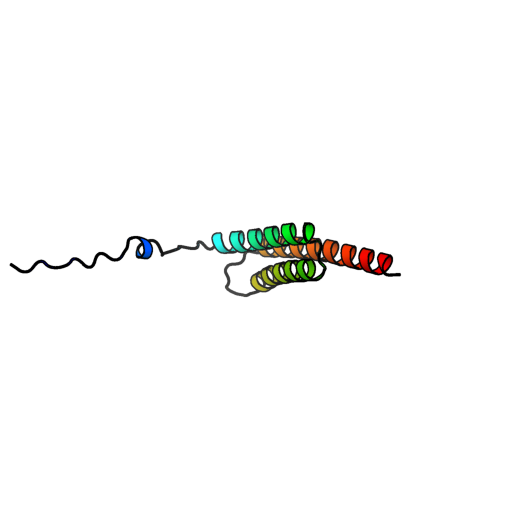6 1.00 89.31 93 ARG A O 1
ATOM 746 N N . LYS A 1 94 ? 8.294 6.190 -14.841 1.00 90.00 94 LYS A N 1
ATOM 747 C CA . LYS A 1 94 ? 8.841 7.313 -15.607 1.00 90.00 94 LYS A CA 1
ATOM 748 C C . LYS A 1 94 ? 10.232 6.993 -16.155 1.00 90.00 94 LYS A C 1
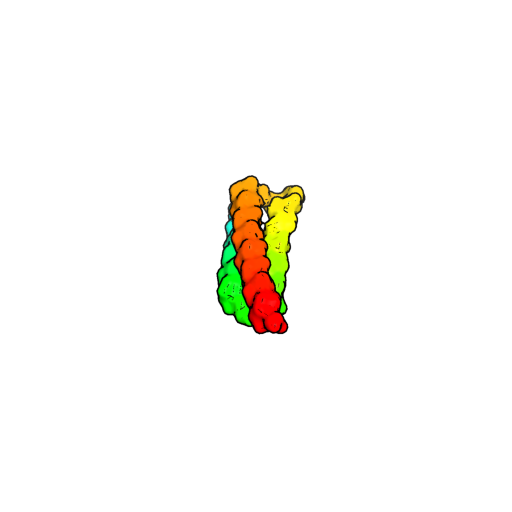ATOM 750 O O . LYS A 1 94 ? 10.507 7.317 -17.304 1.00 90.00 94 LYS A O 1
ATOM 755 N N . LEU A 1 95 ? 11.095 6.369 -15.351 1.00 86.88 95 LEU A N 1
ATOM 756 C CA . LEU A 1 95 ? 12.435 5.960 -15.780 1.00 86.88 95 LEU A CA 1
ATOM 757 C C . LEU A 1 95 ? 12.386 4.873 -16.859 1.00 86.88 95 LEU A C 1
ATOM 759 O O . LEU A 1 95 ? 13.111 4.982 -17.843 1.00 86.88 95 LEU A O 1
ATOM 763 N N . GLU A 1 96 ? 11.512 3.875 -16.711 1.00 87.44 96 GLU A N 1
ATOM 764 C CA . GLU A 1 96 ? 11.312 2.836 -17.732 1.00 87.44 96 GLU A CA 1
ATOM 765 C C . GLU A 1 96 ? 10.817 3.433 -19.055 1.00 87.44 96 GLU A C 1
ATOM 767 O O . GLU A 1 96 ? 11.408 3.180 -20.099 1.00 87.44 96 GLU A O 1
ATOM 772 N N . ALA A 1 97 ? 9.823 4.325 -19.015 1.00 86.50 97 ALA A N 1
ATOM 773 C CA . ALA A 1 97 ? 9.313 4.983 -20.218 1.00 86.50 97 ALA A CA 1
ATOM 774 C C . ALA A 1 97 ? 10.369 5.842 -20.942 1.00 86.50 97 ALA A C 1
ATOM 776 O O . ALA A 1 97 ? 10.290 6.020 -22.154 1.00 86.50 97 ALA A O 1
ATOM 777 N N . ILE A 1 98 ? 11.347 6.399 -20.218 1.00 88.75 98 ILE A N 1
ATOM 778 C CA . ILE A 1 98 ? 12.479 7.116 -20.825 1.00 88.75 98 ILE A CA 1
ATOM 779 C C . ILE A 1 98 ? 13.477 6.133 -21.450 1.00 88.75 98 ILE A C 1
ATOM 781 O O . ILE A 1 98 ? 14.039 6.449 -22.489 1.00 88.75 98 ILE A O 1
ATOM 785 N N . ALA A 1 99 ? 13.710 4.974 -20.828 1.00 83.31 99 ALA A N 1
ATOM 786 C CA . ALA A 1 99 ? 14.660 3.971 -21.312 1.00 83.31 99 ALA A CA 1
ATOM 787 C C . ALA A 1 99 ? 14.171 3.206 -22.556 1.00 83.31 99 ALA A C 1
ATOM 789 O O . ALA A 1 99 ? 14.997 2.721 -23.326 1.00 83.31 99 ALA A O 1
ATOM 790 N N . ASP A 1 100 ? 12.853 3.105 -22.744 1.00 76.31 100 ASP A N 1
ATOM 791 C CA . ASP A 1 100 ? 12.229 2.442 -23.896 1.00 76.31 100 ASP A CA 1
ATOM 792 C C . ASP A 1 100 ? 12.132 3.338 -25.158 1.00 76.31 100 ASP A C 1
ATOM 794 O O . ASP A 1 100 ? 11.699 2.858 -26.208 1.00 76.31 100 ASP A O 1
ATOM 798 N N . ASN A 1 101 ? 12.523 4.621 -25.073 1.00 54.56 101 ASN A N 1
ATOM 799 C CA . ASN A 1 101 ? 12.586 5.583 -26.192 1.00 54.56 101 ASN A CA 1
ATOM 800 C C . ASN A 1 101 ? 14.020 5.792 -26.697 1.00 54.56 101 ASN A C 1
ATOM 802 O O . ASN A 1 101 ? 14.171 6.027 -27.918 1.00 54.56 101 ASN A O 1
#